Protein AF-A0AAN5C4T2-F1 (afdb_monomer_lite)

Secondary structure (DSSP, 8-state):
-------------BTTEEEEEGGGGTT-SEEEE--TT-EEEE-----SSEEEE-TT--EEEEHHHHHTPPTT--EEEPP-SSPEEEEE-SSSS---EEEEEETT-TTTTSPP----

pLDDT: mean 85.18, std 14.62, range [45.16, 98.25]

Structure (mmCIF, N/CA/C/O backbone):
data_AF-A0AAN5C4T2-F1
#
_entry.id   AF-A0AAN5C4T2-F1
#
loop_
_atom_site.group_PDB
_atom_site.id
_atom_site.type_symbol
_atom_site.label_atom_id
_atom_site.label_alt_id
_atom_site.label_comp_id
_atom_site.label_asym_id
_atom_site.label_entity_id
_atom_site.label_seq_id
_atom_site.pdbx_PDB_ins_code
_atom_site.Cartn_x
_atom_site.Cartn_y
_atom_site.Cartn_z
_atom_site.occupancy
_atom_site.B_iso_or_equiv
_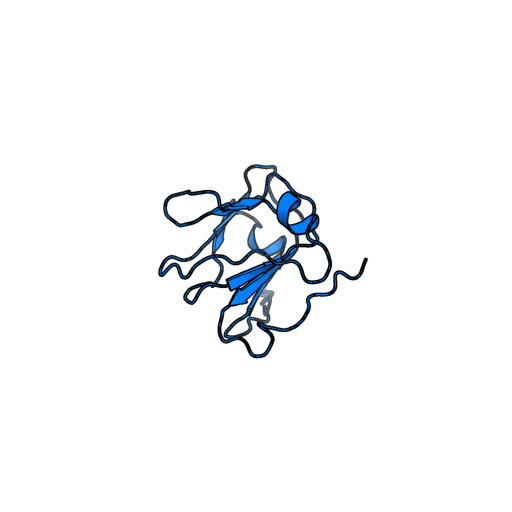atom_site.auth_seq_id
_atom_site.auth_comp_id
_atom_site.auth_asym_id
_atom_site.auth_atom_id
_atom_site.pdbx_PDB_model_num
ATOM 1 N N . ILE A 1 1 ? -1.454 -32.141 30.902 1.00 45.16 1 ILE A N 1
ATOM 2 C CA . ILE A 1 1 ? -0.613 -31.721 29.756 1.00 45.16 1 ILE A CA 1
ATOM 3 C C . ILE A 1 1 ? -1.540 -30.972 28.811 1.00 45.16 1 ILE A C 1
ATOM 5 O O . ILE A 1 1 ? -2.407 -31.603 28.222 1.00 45.16 1 ILE A O 1
ATOM 9 N N . ALA A 1 2 ? -1.478 -29.640 28.801 1.00 46.28 2 ALA A N 1
ATOM 10 C CA . ALA A 1 2 ? -2.323 -28.816 27.939 1.00 46.28 2 ALA A CA 1
ATOM 11 C C . ALA A 1 2 ? -1.666 -28.724 26.556 1.00 46.28 2 ALA A C 1
ATOM 13 O O . ALA A 1 2 ? -0.525 -28.281 26.441 1.00 46.28 2 ALA A O 1
ATOM 14 N N . LEU A 1 3 ? -2.368 -29.214 25.536 1.00 54.31 3 LEU A N 1
ATOM 15 C CA . LEU A 1 3 ? -1.935 -29.203 24.145 1.00 54.31 3 LEU A CA 1
ATOM 16 C C . LEU A 1 3 ? -2.191 -27.795 23.579 1.00 54.31 3 LEU A C 1
ATOM 18 O O . LEU A 1 3 ? -3.329 -27.446 23.277 1.00 54.31 3 LEU A O 1
ATOM 22 N N . PHE A 1 4 ? -1.151 -26.965 23.490 1.00 47.19 4 PHE A N 1
ATOM 23 C CA . PHE A 1 4 ? -1.217 -25.685 22.781 1.00 47.19 4 PHE A CA 1
ATOM 24 C C . PHE A 1 4 ? -1.197 -25.961 21.272 1.00 47.19 4 PHE A C 1
ATOM 26 O O . PHE A 1 4 ? -0.146 -26.232 20.696 1.00 47.19 4 PHE A O 1
ATOM 33 N N . CYS A 1 5 ? -2.366 -25.920 20.631 1.00 50.09 5 CYS A N 1
ATOM 34 C CA . CYS A 1 5 ? -2.460 -25.850 19.175 1.00 50.09 5 CYS A CA 1
ATOM 35 C C . CYS A 1 5 ? -1.998 -24.458 18.729 1.00 50.09 5 CYS A C 1
ATOM 37 O O . CYS A 1 5 ? -2.755 -23.493 18.803 1.00 50.09 5 CYS A O 1
ATOM 39 N N . LEU A 1 6 ? -0.746 -24.352 18.286 1.00 51.66 6 LEU A N 1
ATOM 40 C CA . LEU A 1 6 ? -0.268 -23.191 17.544 1.00 51.66 6 LEU A CA 1
ATOM 41 C C . LEU A 1 6 ? -0.920 -23.231 16.160 1.00 51.66 6 LEU A C 1
ATOM 43 O O . LEU A 1 6 ? -0.574 -24.071 15.329 1.00 51.66 6 LEU A O 1
ATOM 47 N N . ILE A 1 7 ? -1.893 -22.353 15.931 1.00 50.31 7 ILE A N 1
ATOM 48 C CA . ILE A 1 7 ? -2.410 -22.091 14.590 1.00 50.31 7 ILE A CA 1
ATOM 49 C C . ILE A 1 7 ? -1.301 -21.328 13.863 1.00 50.31 7 ILE A C 1
ATOM 51 O O . ILE A 1 7 ? -1.124 -20.131 14.060 1.00 50.31 7 ILE A O 1
ATOM 55 N N . VAL A 1 8 ? -0.483 -22.047 13.095 1.00 50.34 8 VAL A N 1
ATOM 56 C CA . VAL A 1 8 ? 0.487 -21.430 12.190 1.00 50.34 8 VAL A CA 1
ATOM 57 C C . VAL A 1 8 ? -0.297 -20.981 10.963 1.00 50.34 8 VAL A C 1
ATOM 59 O O . VAL A 1 8 ? -0.567 -21.775 10.063 1.00 50.34 8 VAL A O 1
ATOM 62 N N . GLU A 1 9 ? -0.714 -19.718 10.951 1.00 52.41 9 GLU A N 1
ATOM 63 C CA . GLU A 1 9 ? -1.229 -19.059 9.753 1.00 52.41 9 GLU A CA 1
ATOM 64 C C . GLU A 1 9 ? -0.080 -18.944 8.745 1.00 52.41 9 GLU A C 1
ATOM 66 O O . GLU A 1 9 ? 0.748 -18.036 8.782 1.00 52.41 9 GLU A O 1
ATOM 71 N N . SER A 1 10 ? 0.030 -19.944 7.872 1.00 52.25 10 SER A N 1
ATOM 72 C CA . SER A 1 10 ? 0.984 -19.937 6.770 1.00 52.25 10 SER A CA 1
ATOM 73 C C . SER A 1 10 ? 0.507 -18.948 5.708 1.00 52.25 10 SER A C 1
ATOM 75 O O . SER A 1 10 ? -0.283 -19.304 4.834 1.00 52.25 10 SER A O 1
ATOM 77 N N . ARG A 1 11 ? 0.995 -17.710 5.773 1.00 57.56 11 ARG A N 1
ATOM 78 C CA . ARG A 1 11 ? 0.804 -16.700 4.725 1.00 57.56 11 ARG A CA 1
ATOM 79 C C . ARG A 1 11 ? 1.606 -17.080 3.482 1.00 57.56 11 ARG A C 1
ATOM 81 O O . ARG A 1 11 ? 2.741 -17.547 3.575 1.00 57.56 11 ARG A O 1
ATOM 88 N N . VAL A 1 12 ? 1.011 -16.896 2.307 1.00 52.75 12 VAL A N 1
ATOM 89 C CA . VAL A 1 12 ? 1.708 -17.076 1.029 1.00 52.75 12 VAL A CA 1
ATOM 90 C C . VAL A 1 12 ? 2.334 -15.740 0.654 1.00 52.75 12 VAL A C 1
ATOM 92 O O . VAL A 1 12 ? 1.652 -14.850 0.157 1.00 52.75 12 VAL A O 1
ATOM 95 N N . THR A 1 13 ? 3.634 -15.599 0.892 1.00 56.03 13 THR A N 1
ATOM 96 C CA . THR A 1 13 ? 4.398 -14.429 0.447 1.00 56.03 13 THR A CA 1
ATOM 97 C C . THR A 1 13 ? 5.070 -14.747 -0.883 1.00 56.03 13 THR A C 1
ATOM 99 O O . THR A 1 13 ? 5.784 -15.746 -1.004 1.00 56.03 13 THR A O 1
ATOM 102 N N . PHE A 1 14 ? 4.867 -13.904 -1.895 1.00 66.62 14 PHE A N 1
ATOM 103 C CA . PHE A 1 14 ? 5.602 -14.005 -3.153 1.00 66.62 14 PHE A CA 1
ATOM 104 C C . PHE A 1 14 ? 6.850 -13.127 -3.066 1.00 66.62 14 PHE A C 1
ATOM 106 O O . PHE A 1 14 ? 6.828 -12.048 -2.485 1.00 66.62 14 PHE A O 1
ATOM 113 N N . THR A 1 15 ? 7.956 -13.558 -3.672 1.00 73.44 15 THR A N 1
ATOM 114 C CA . THR A 1 15 ? 9.252 -12.862 -3.551 1.00 73.44 15 THR A CA 1
ATOM 115 C C . THR A 1 15 ? 9.206 -11.388 -3.974 1.00 73.44 15 THR A C 1
ATOM 117 O O . THR A 1 15 ? 10.000 -10.587 -3.492 1.00 73.44 15 THR A O 1
ATOM 120 N N . THR A 1 16 ? 8.282 -11.033 -4.869 1.00 82.06 16 THR A N 1
ATOM 121 C CA . THR A 1 16 ? 8.146 -9.697 -5.470 1.00 82.06 16 THR A CA 1
ATOM 122 C C . THR A 1 16 ? 6.710 -9.168 -5.407 1.00 82.06 16 THR A C 1
ATOM 124 O O . THR A 1 16 ? 6.345 -8.255 -6.149 1.00 82.06 16 THR A O 1
ATOM 127 N N . SER A 1 17 ? 5.830 -9.792 -4.622 1.00 83.88 17 SER A N 1
ATOM 128 C CA . SER A 1 17 ? 4.439 -9.351 -4.487 1.00 83.88 17 SER A CA 1
ATOM 129 C C . SER A 1 17 ? 3.891 -9.716 -3.120 1.00 83.88 17 SER A C 1
ATOM 131 O O . SER A 1 17 ? 4.181 -10.786 -2.588 1.00 83.88 17 SER A O 1
ATOM 133 N N . GLU A 1 18 ? 3.064 -8.842 -2.577 1.00 87.94 18 GLU A N 1
ATOM 134 C CA . GLU A 1 18 ? 2.526 -8.983 -1.236 1.00 87.94 18 GLU A CA 1
ATOM 135 C C . GLU A 1 18 ? 1.031 -8.690 -1.240 1.00 87.94 18 GLU A C 1
ATOM 137 O O . GLU A 1 18 ? 0.553 -7.818 -1.975 1.00 87.94 18 GLU A O 1
ATOM 142 N N . VAL A 1 19 ? 0.300 -9.467 -0.445 1.00 91.50 19 VAL A N 1
ATOM 143 C CA . VAL A 1 19 ? -1.121 -9.269 -0.184 1.00 91.50 19 VAL A CA 1
ATOM 144 C C . VAL A 1 19 ? -1.263 -9.086 1.313 1.00 91.50 19 VAL A C 1
ATOM 146 O O . VAL A 1 19 ? -0.819 -9.949 2.066 1.00 91.50 19 VAL A O 1
ATOM 149 N N . LEU A 1 20 ? -1.852 -7.964 1.711 1.00 93.06 20 LEU A N 1
ATOM 150 C CA . LEU A 1 20 ? -2.165 -7.659 3.099 1.00 93.06 20 LEU A CA 1
ATOM 151 C C . LEU A 1 20 ? -3.678 -7.593 3.282 1.00 93.06 20 LEU A C 1
ATOM 153 O O . LEU A 1 20 ? -4.392 -7.110 2.396 1.00 93.06 20 LEU A O 1
ATOM 157 N N . ASP A 1 21 ? -4.150 -8.047 4.431 1.00 93.56 21 ASP A N 1
ATOM 158 C CA . ASP A 1 21 ? -5.562 -8.079 4.794 1.00 93.56 21 ASP A CA 1
ATOM 159 C C . ASP A 1 21 ? -5.792 -7.703 6.266 1.00 93.56 21 ASP A C 1
ATOM 161 O O . ASP A 1 21 ? -4.887 -7.251 6.973 1.00 93.56 21 ASP A O 1
ATOM 165 N N . ASP A 1 22 ? -7.030 -7.850 6.737 1.00 90.81 22 ASP A N 1
ATOM 166 C CA . ASP A 1 22 ? -7.446 -7.499 8.096 1.00 90.81 22 ASP A CA 1
ATOM 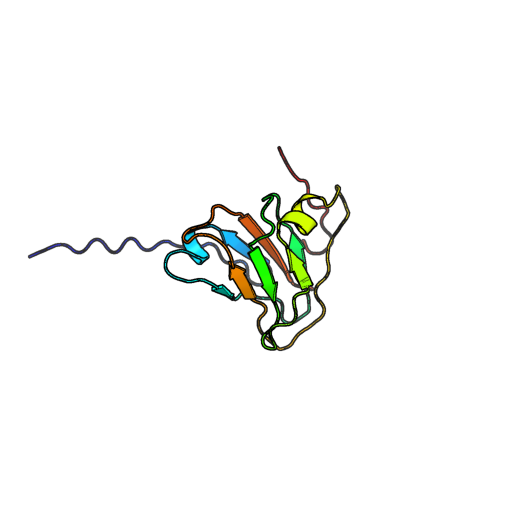167 C C . ASP A 1 22 ? -6.586 -8.140 9.191 1.00 90.81 22 ASP A C 1
ATOM 169 O O . ASP A 1 22 ? -6.375 -7.536 10.248 1.00 90.81 22 ASP A O 1
ATOM 173 N N . VAL A 1 23 ? -6.021 -9.319 8.931 1.00 90.12 23 VAL A N 1
ATOM 174 C CA . VAL A 1 23 ? -5.165 -10.017 9.888 1.00 90.12 23 VAL A CA 1
ATOM 175 C C . VAL A 1 23 ? -3.843 -9.269 10.086 1.00 90.12 23 VAL A C 1
ATOM 177 O O . VAL A 1 23 ? -3.299 -9.289 11.189 1.00 90.12 23 VAL A O 1
ATOM 180 N N . ASP A 1 24 ? -3.333 -8.562 9.071 1.00 90.75 24 ASP A N 1
ATOM 181 C CA . ASP A 1 24 ? -2.090 -7.776 9.177 1.00 90.75 24 ASP A CA 1
ATOM 182 C C . ASP A 1 24 ? -2.210 -6.548 10.079 1.00 90.75 24 ASP A C 1
ATOM 184 O O . ASP A 1 24 ? -1.210 -6.077 10.617 1.00 90.75 24 ASP A O 1
ATOM 188 N N . LEU A 1 25 ? -3.424 -6.028 10.262 1.00 92.19 25 LEU A N 1
ATOM 189 C CA . LEU A 1 25 ? -3.699 -4.910 11.168 1.00 92.19 25 LEU A CA 1
ATOM 190 C C . LEU A 1 25 ? -4.376 -5.359 12.466 1.00 92.19 25 LEU A C 1
ATOM 192 O O . LEU A 1 25 ? -4.837 -4.537 13.262 1.00 92.19 25 LEU A O 1
ATOM 196 N N . LYS A 1 26 ? -4.428 -6.665 12.733 1.00 88.75 26 LYS A N 1
ATOM 197 C CA . LYS A 1 26 ? -5.021 -7.175 13.964 1.00 88.75 26 LYS A CA 1
ATOM 198 C C . LYS A 1 26 ? -4.109 -6.893 15.157 1.00 88.75 26 LYS A C 1
ATOM 200 O O . LYS A 1 26 ? -2.992 -7.392 15.244 1.00 88.75 26 LYS A O 1
ATOM 205 N N . GLY A 1 27 ? -4.600 -6.097 16.106 1.00 87.00 27 GLY A N 1
ATOM 206 C CA . GLY A 1 27 ? -3.843 -5.722 17.306 1.00 87.00 27 GLY A CA 1
ATOM 207 C C . GLY A 1 27 ? -2.720 -4.700 17.073 1.00 87.00 27 GLY A C 1
ATOM 208 O O . GLY A 1 27 ? -1.941 -4.445 17.990 1.00 87.00 27 GLY A O 1
ATOM 209 N N . THR A 1 28 ? -2.646 -4.091 15.887 1.00 92.06 28 THR A N 1
ATOM 210 C CA . THR A 1 28 ? -1.712 -3.008 15.538 1.00 92.06 28 THR A CA 1
ATOM 211 C C . THR A 1 28 ? -2.434 -1.933 14.717 1.00 92.06 28 THR A C 1
ATOM 213 O O . THR A 1 28 ? -3.502 -2.173 14.164 1.00 92.06 28 THR A O 1
ATOM 216 N N . THR A 1 29 ? -1.883 -0.722 14.645 1.00 94.50 29 THR A N 1
ATOM 217 C CA . THR A 1 29 ? -2.406 0.354 13.780 1.00 94.50 29 THR A CA 1
ATOM 218 C C . THR A 1 29 ? -1.656 0.463 12.462 1.00 94.50 29 THR A C 1
ATOM 220 O O . THR A 1 29 ? -2.045 1.249 11.604 1.00 94.50 29 THR A O 1
ATOM 223 N N . TRP A 1 30 ? -0.584 -0.303 12.280 1.00 95.75 30 TRP A N 1
ATOM 224 C CA . TRP A 1 30 ? 0.196 -0.283 11.053 1.00 95.75 30 TRP A CA 1
ATOM 225 C C . TRP A 1 30 ? 0.860 -1.630 10.782 1.00 95.75 30 TRP A C 1
ATOM 227 O O . TRP A 1 30 ? 1.113 -2.412 11.701 1.00 95.75 30 TRP A O 1
ATOM 237 N N . THR A 1 31 ? 1.177 -1.856 9.514 1.00 94.44 31 THR A N 1
ATOM 238 C CA . THR A 1 31 ? 1.982 -2.981 9.031 1.00 94.44 31 THR A CA 1
ATOM 239 C C . THR A 1 31 ? 2.868 -2.504 7.881 1.00 94.44 31 THR A C 1
ATOM 241 O O . THR A 1 31 ? 2.491 -1.572 7.163 1.00 94.44 31 THR A O 1
ATOM 244 N N . SER A 1 32 ? 4.059 -3.079 7.725 1.00 93.06 32 SER A N 1
ATOM 245 C CA . SER A 1 32 ? 4.939 -2.770 6.595 1.00 93.06 32 SER A CA 1
ATOM 246 C C . SER A 1 32 ? 4.642 -3.668 5.398 1.00 93.06 32 SER A C 1
ATOM 248 O O . SER A 1 32 ? 4.081 -4.751 5.537 1.00 93.06 32 SER A O 1
ATOM 250 N N . PHE A 1 33 ? 5.017 -3.203 4.208 1.00 91.44 33 PHE A N 1
ATOM 251 C CA . PHE A 1 33 ? 5.014 -4.020 3.000 1.00 91.44 33 PHE A CA 1
ATOM 252 C C . PHE A 1 33 ? 6.229 -3.726 2.127 1.00 91.44 33 PHE A C 1
ATOM 254 O O . PHE A 1 33 ? 6.847 -2.655 2.179 1.00 91.44 33 PHE A O 1
ATOM 261 N N . ARG A 1 34 ? 6.569 -4.694 1.286 1.00 86.94 34 ARG A N 1
ATOM 262 C CA . ARG A 1 34 ? 7.744 -4.659 0.427 1.00 86.94 34 ARG A CA 1
ATOM 263 C C . ARG A 1 34 ? 7.514 -3.820 -0.831 1.00 86.94 34 ARG A C 1
ATOM 265 O O . ARG A 1 34 ? 6.590 -4.062 -1.605 1.00 86.94 34 ARG A O 1
ATOM 272 N N . CYS A 1 35 ? 8.412 -2.865 -1.072 1.00 89.88 35 CYS A N 1
ATOM 273 C CA . CYS A 1 35 ? 8.385 -1.986 -2.245 1.00 89.88 35 CYS A CA 1
ATOM 274 C C . CYS A 1 35 ? 9.765 -1.333 -2.495 1.00 89.88 35 CYS A C 1
ATOM 276 O O . CYS A 1 35 ? 9.861 -0.147 -2.805 1.00 89.88 35 CYS A O 1
ATOM 278 N N . PHE A 1 36 ? 10.856 -2.092 -2.339 1.00 88.81 36 PHE A N 1
ATOM 279 C CA . PHE A 1 36 ? 12.219 -1.555 -2.402 1.00 88.81 36 PHE A CA 1
ATOM 280 C C . PHE A 1 36 ? 12.549 -0.999 -3.787 1.00 88.81 36 PHE A C 1
ATOM 282 O O . PHE A 1 36 ? 13.043 0.112 -3.889 1.00 88.81 36 PHE A O 1
ATOM 289 N N . ALA A 1 37 ? 12.222 -1.724 -4.859 1.00 90.69 37 ALA A N 1
ATOM 290 C CA . ALA A 1 37 ? 12.477 -1.281 -6.239 1.00 90.69 37 ALA A CA 1
ATOM 291 C C . ALA A 1 37 ? 11.381 -0.351 -6.809 1.00 90.69 37 ALA A C 1
ATOM 293 O O . ALA A 1 37 ? 11.327 -0.100 -8.020 1.00 90.69 37 ALA A O 1
ATOM 294 N N . GLY A 1 38 ? 10.473 0.119 -5.951 1.00 91.88 38 GLY A N 1
ATOM 295 C CA . GLY A 1 38 ? 9.199 0.708 -6.342 1.00 91.88 38 GLY A CA 1
ATOM 296 C C . GLY A 1 38 ? 8.172 -0.372 -6.668 1.00 91.88 38 GLY A C 1
ATOM 297 O 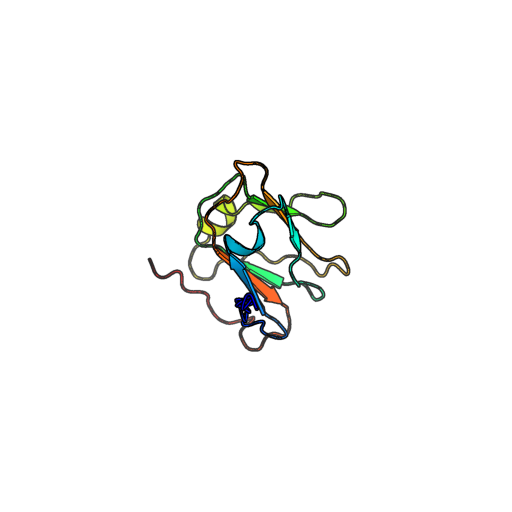O . GLY A 1 38 ? 8.505 -1.518 -6.986 1.00 91.88 38 GLY A O 1
ATOM 298 N N . CYS A 1 39 ? 6.896 -0.035 -6.559 1.00 93.00 39 CYS A N 1
ATOM 299 C CA . CYS A 1 39 ? 5.825 -1.012 -6.695 1.00 93.00 39 CYS A CA 1
ATOM 300 C C . CYS A 1 39 ? 4.552 -0.379 -7.234 1.00 93.00 39 CYS A C 1
ATOM 302 O O . CYS A 1 39 ? 4.284 0.807 -7.044 1.00 93.00 39 CYS A O 1
ATOM 304 N N . ARG A 1 40 ? 3.730 -1.205 -7.876 1.00 94.31 40 ARG A N 1
ATOM 305 C CA . ARG A 1 40 ? 2.343 -0.860 -8.168 1.00 94.31 40 ARG A CA 1
ATOM 306 C C . ARG A 1 40 ? 1.456 -1.356 -7.048 1.00 94.31 40 ARG A C 1
ATOM 308 O O . ARG A 1 40 ? 1.587 -2.506 -6.628 1.00 94.31 40 ARG A O 1
ATOM 315 N N . VAL A 1 41 ? 0.555 -0.496 -6.601 1.00 94.19 41 VAL A N 1
ATOM 316 C CA . VAL A 1 41 ? -0.338 -0.785 -5.483 1.00 94.19 41 VAL A CA 1
ATOM 317 C C . VAL A 1 41 ? -1.795 -0.745 -5.905 1.00 94.19 41 VAL A C 1
ATOM 319 O O . VAL A 1 41 ? -2.201 0.077 -6.730 1.00 94.19 41 VAL A O 1
ATOM 322 N N . TYR A 1 42 ? -2.583 -1.642 -5.322 1.00 93.56 42 TYR A N 1
ATOM 323 C CA . TYR A 1 42 ? -3.988 -1.826 -5.655 1.00 93.56 42 TYR A CA 1
ATOM 324 C C . TYR A 1 42 ? -4.783 -2.184 -4.405 1.00 93.56 42 TYR A C 1
ATOM 326 O O . TYR A 1 42 ? -4.299 -2.873 -3.510 1.00 93.56 42 TYR A O 1
ATOM 334 N N . SER A 1 43 ? -6.042 -1.767 -4.363 1.00 93.88 43 SER A N 1
ATOM 335 C CA . SER A 1 43 ? -6.995 -2.253 -3.373 1.00 93.88 43 SER A CA 1
ATOM 336 C C . SER A 1 43 ? -8.413 -2.114 -3.917 1.00 93.88 43 SER A C 1
ATOM 338 O O . SER A 1 43 ? -8.738 -1.055 -4.448 1.00 93.88 43 SER A O 1
ATOM 340 N N . PRO A 1 44 ? -9.269 -3.143 -3.796 1.00 92.19 44 PRO A N 1
ATOM 341 C CA . PRO A 1 44 ? -10.702 -3.003 -4.044 1.00 92.19 44 PRO A CA 1
ATOM 342 C C . PRO A 1 44 ? -11.447 -2.382 -2.848 1.00 92.19 44 PRO A C 1
ATOM 344 O O . PRO A 1 44 ? -12.627 -2.054 -2.955 1.00 92.19 44 PRO A O 1
ATOM 347 N N . THR A 1 45 ? -10.793 -2.246 -1.690 1.00 94.38 45 THR A N 1
ATOM 348 C CA . THR A 1 45 ? -11.454 -1.857 -0.441 1.00 94.38 45 THR A CA 1
ATOM 349 C C . THR A 1 45 ? -11.652 -0.350 -0.389 1.00 94.38 45 THR A C 1
ATOM 351 O O . THR A 1 45 ? -10.695 0.417 -0.433 1.00 94.38 45 THR A O 1
ATOM 354 N N . ARG A 1 46 ? -12.900 0.095 -0.222 1.00 95.75 46 ARG A N 1
ATOM 355 C CA . ARG A 1 46 ? -13.221 1.514 -0.021 1.00 95.75 46 ARG A CA 1
ATOM 356 C C . ARG A 1 46 ? -12.993 1.895 1.442 1.00 95.75 46 ARG A C 1
ATOM 358 O O . ARG A 1 46 ? -13.888 1.715 2.262 1.00 95.75 46 ARG A O 1
ATOM 365 N N . ASN A 1 47 ? -11.813 2.418 1.768 1.00 96.25 47 ASN A N 1
ATOM 366 C CA . ASN A 1 47 ? -11.497 2.884 3.120 1.00 96.25 47 ASN A CA 1
ATOM 367 C C . ASN A 1 47 ? -10.571 4.112 3.081 1.00 96.25 47 ASN A C 1
ATOM 369 O O . ASN A 1 47 ? -9.438 4.031 2.616 1.00 96.25 47 ASN A O 1
ATOM 373 N N . GLU A 1 48 ? -11.059 5.263 3.542 1.00 97.62 48 GLU A N 1
ATOM 374 C CA . GLU A 1 48 ? -10.280 6.513 3.594 1.00 97.62 48 GLU A CA 1
ATOM 375 C C . GLU A 1 48 ? -9.335 6.593 4.803 1.00 97.62 48 GLU A C 1
ATOM 377 O O . GLU A 1 48 ? -8.396 7.381 4.791 1.00 97.62 48 GLU A O 1
ATOM 382 N N . GLN A 1 49 ? -9.574 5.772 5.830 1.00 97.75 49 GLN A N 1
ATOM 383 C CA . GLN A 1 49 ? -8.829 5.775 7.090 1.00 97.75 49 GLN A CA 1
ATOM 384 C C . GLN A 1 49 ? -7.586 4.883 7.040 1.00 97.75 49 GLN A C 1
ATOM 386 O O . GLN A 1 49 ? -6.777 4.928 7.961 1.00 97.75 49 GLN A O 1
ATOM 391 N N . ILE A 1 50 ? -7.428 4.075 5.985 1.00 97.88 50 ILE A N 1
ATOM 392 C CA . ILE A 1 50 ? -6.206 3.307 5.743 1.00 97.88 50 ILE A CA 1
ATOM 393 C C . ILE A 1 50 ? -5.401 3.988 4.640 1.00 97.88 50 ILE A C 1
ATOM 395 O O . ILE A 1 50 ? -5.858 4.087 3.495 1.00 97.88 50 ILE A O 1
ATOM 399 N N . THR A 1 51 ? -4.198 4.432 4.986 1.00 98.25 51 THR A N 1
ATOM 400 C CA . THR A 1 51 ? -3.279 5.177 4.123 1.00 98.25 51 THR A CA 1
ATOM 401 C C . THR A 1 51 ? -1.975 4.426 3.905 1.00 98.25 51 THR A C 1
ATOM 403 O O . THR A 1 51 ? -1.528 3.645 4.739 1.00 98.25 51 THR A O 1
ATOM 406 N N . ILE A 1 52 ? -1.356 4.678 2.755 1.00 97.56 52 ILE A N 1
ATOM 407 C CA . ILE A 1 52 ? 0.021 4.299 2.462 1.00 97.56 52 ILE A CA 1
ATOM 408 C C . ILE A 1 52 ? 0.928 5.450 2.869 1.00 97.56 52 ILE A C 1
ATOM 410 O O . ILE A 1 52 ? 0.791 6.562 2.345 1.00 97.56 52 ILE A O 1
ATOM 414 N N . GLU A 1 53 ? 1.883 5.157 3.738 1.00 96.19 53 GLU A N 1
ATOM 415 C CA . GLU A 1 53 ? 2.843 6.119 4.267 1.00 96.19 53 GLU A CA 1
ATOM 416 C C . GLU A 1 53 ? 4.272 5.600 4.106 1.00 96.19 53 GLU A C 1
ATOM 418 O O . GLU A 1 53 ? 4.513 4.390 4.124 1.00 96.19 53 GLU A O 1
ATOM 423 N N . ASP A 1 54 ? 5.229 6.509 3.918 1.00 92.88 54 ASP A N 1
ATOM 424 C CA . ASP A 1 54 ? 6.644 6.170 4.082 1.00 92.88 54 ASP A CA 1
ATOM 425 C C . ASP A 1 54 ? 7.088 6.311 5.547 1.00 92.88 54 ASP A C 1
ATOM 427 O O . ASP A 1 54 ? 6.322 6.697 6.432 1.00 92.88 54 ASP A O 1
ATOM 431 N N . ASN A 1 55 ? 8.346 5.968 5.823 1.00 88.25 55 ASN A N 1
ATOM 432 C CA . ASN A 1 55 ? 8.904 6.034 7.173 1.00 88.25 55 ASN A CA 1
ATOM 433 C C . ASN A 1 55 ? 8.962 7.453 7.764 1.00 88.25 55 ASN A C 1
ATOM 435 O O . ASN A 1 55 ? 9.035 7.570 8.987 1.00 88.25 55 ASN A O 1
ATOM 439 N N . ASP A 1 56 ? 8.887 8.495 6.932 1.00 90.19 56 ASP A N 1
ATOM 440 C CA . ASP A 1 56 ? 8.850 9.895 7.364 1.00 90.19 56 ASP A CA 1
ATOM 441 C C . ASP A 1 56 ? 7.411 10.383 7.631 1.00 90.19 56 ASP A C 1
ATOM 443 O O . ASP A 1 56 ? 7.196 11.544 7.984 1.00 90.19 56 ASP A O 1
ATOM 447 N N . GLY A 1 57 ? 6.411 9.505 7.472 1.00 90.88 57 GLY A N 1
ATOM 448 C CA . GLY A 1 57 ? 4.993 9.814 7.662 1.00 90.88 57 GLY A CA 1
ATOM 449 C C . GLY A 1 57 ? 4.369 10.566 6.487 1.00 90.88 57 GLY A C 1
ATOM 450 O O . GLY A 1 57 ? 3.283 11.137 6.615 1.00 90.88 57 GLY A O 1
ATOM 451 N N . LYS A 1 58 ? 5.028 10.611 5.323 1.00 93.44 58 LYS A N 1
ATOM 452 C CA . LYS A 1 58 ? 4.428 11.206 4.129 1.00 93.44 58 LYS A CA 1
ATOM 453 C C . LYS A 1 58 ? 3.351 10.272 3.592 1.00 93.44 58 LYS A C 1
ATOM 455 O O . LYS A 1 58 ? 3.631 9.147 3.181 1.00 93.44 58 LYS A O 1
ATOM 460 N N . VAL A 1 59 ? 2.132 10.791 3.505 1.00 95.56 59 VAL A N 1
ATOM 461 C CA . VAL A 1 59 ? 0.978 10.086 2.939 1.00 95.56 59 VAL A CA 1
ATOM 462 C C . VAL A 1 59 ? 1.027 10.113 1.410 1.00 95.56 59 VAL A C 1
ATOM 464 O O . VAL A 1 59 ? 1.132 11.179 0.799 1.00 95.56 59 VAL A O 1
ATOM 467 N N . TYR A 1 60 ? 0.916 8.943 0.779 1.00 95.62 60 TYR A N 1
ATOM 468 C CA . TYR A 1 60 ? 0.857 8.800 -0.680 1.00 95.62 60 TYR A CA 1
ATOM 469 C C . TYR A 1 60 ? -0.584 8.700 -1.176 1.00 95.62 60 TYR A C 1
ATOM 471 O O . TYR A 1 60 ? -0.995 9.496 -2.024 1.00 95.62 60 TYR A O 1
ATOM 479 N N . LYS A 1 61 ? -1.330 7.708 -0.673 1.00 96.81 61 LYS A N 1
ATOM 480 C CA . LYS A 1 61 ? -2.713 7.400 -1.068 1.00 96.81 61 LYS A CA 1
ATOM 481 C C . LYS A 1 61 ? -3.478 6.684 0.035 1.00 96.81 61 LYS A C 1
ATOM 483 O O . LYS A 1 61 ? -2.878 5.971 0.829 1.00 96.81 61 LYS A O 1
ATOM 488 N N . SER A 1 62 ? -4.797 6.825 0.029 1.00 97.75 62 SER A N 1
ATOM 489 C CA . SER A 1 62 ? -5.729 6.000 0.810 1.00 97.75 62 SER A CA 1
ATOM 490 C C . SER A 1 62 ? -6.234 4.788 0.020 1.00 97.75 62 SER A C 1
ATOM 492 O O . SER A 1 62 ? -6.213 4.790 -1.216 1.00 97.75 62 SER A O 1
ATOM 494 N N . LEU A 1 63 ? -6.767 3.768 0.704 1.00 96.88 63 LEU A N 1
ATOM 495 C CA . LEU A 1 63 ? -7.430 2.652 0.014 1.00 96.88 63 LEU A CA 1
ATOM 496 C C . LEU A 1 63 ? -8.678 3.115 -0.754 1.00 96.88 63 LEU A C 1
ATOM 498 O O . LEU A 1 63 ? -8.959 2.590 -1.828 1.00 96.88 63 LEU A O 1
ATOM 502 N N . LEU A 1 64 ? -9.381 4.151 -0.278 1.00 97.06 64 LEU A N 1
ATOM 503 C CA . LEU A 1 64 ? -10.472 4.779 -1.028 1.00 97.06 64 LEU A CA 1
ATOM 504 C C . LEU A 1 64 ? -9.999 5.280 -2.400 1.00 97.06 64 LEU A C 1
ATOM 506 O O . LEU A 1 64 ? -10.666 5.021 -3.401 1.00 97.06 64 LEU A O 1
ATOM 510 N N . GLU A 1 65 ? -8.852 5.954 -2.479 1.00 96.69 65 GLU A N 1
ATOM 511 C CA . GLU A 1 65 ? -8.294 6.391 -3.763 1.00 96.69 65 GLU A CA 1
ATOM 512 C C . GLU A 1 65 ? -7.935 5.204 -4.663 1.00 96.69 65 GLU A C 1
ATOM 514 O O . GLU A 1 65 ? -8.271 5.227 -5.847 1.00 96.69 65 GLU A O 1
ATOM 519 N N . LEU A 1 66 ? -7.328 4.147 -4.110 1.00 95.19 66 LEU A N 1
ATOM 520 C CA . LEU A 1 66 ? -6.998 2.936 -4.874 1.00 95.19 66 LEU A CA 1
ATOM 521 C C . LEU A 1 66 ? -8.243 2.208 -5.396 1.00 95.19 66 LEU A C 1
ATOM 523 O O . LEU A 1 66 ? -8.229 1.692 -6.511 1.00 95.19 66 LEU A O 1
ATOM 527 N N . SER A 1 67 ? -9.330 2.202 -4.624 1.00 93.62 67 SER A N 1
ATOM 528 C CA . SER A 1 67 ? -10.592 1.551 -4.996 1.00 93.62 67 SER A CA 1
ATOM 529 C C . SER A 1 67 ? -11.326 2.236 -6.150 1.00 93.62 67 SER A C 1
ATOM 531 O O . SER A 1 67 ? -12.217 1.644 -6.755 1.00 93.62 67 SER A O 1
ATOM 533 N N . ASN A 1 68 ? -10.972 3.488 -6.453 1.00 94.38 68 ASN A N 1
ATOM 534 C CA . ASN A 1 68 ? -11.558 4.245 -7.555 1.00 94.38 68 ASN A CA 1
ATOM 535 C C . ASN A 1 68 ? -10.764 4.097 -8.866 1.00 94.38 68 ASN A C 1
ATOM 537 O O . ASN A 1 68 ? -11.192 4.646 -9.884 1.00 94.38 68 ASN A O 1
ATOM 541 N N . LEU A 1 69 ? -9.633 3.379 -8.854 1.00 90.94 69 LEU A N 1
ATOM 542 C CA . LEU A 1 69 ? -8.858 3.086 -10.058 1.00 90.94 69 LEU A CA 1
ATOM 543 C C . LEU A 1 69 ? -9.670 2.209 -11.014 1.00 90.94 69 LEU A C 1
ATOM 545 O O . LEU A 1 69 ? -10.289 1.217 -10.625 1.00 90.94 69 LEU A O 1
ATOM 549 N N . LYS A 1 70 ? -9.648 2.562 -12.296 1.00 88.44 70 LYS A N 1
ATOM 550 C CA . LYS A 1 70 ? -10.264 1.775 -13.367 1.00 88.44 70 LYS A CA 1
ATOM 551 C C . LYS A 1 70 ? -9.307 0.697 -13.864 1.00 88.44 70 LYS A C 1
ATOM 553 O O . LYS A 1 70 ? -8.100 0.746 -13.647 1.00 88.44 70 LYS A O 1
ATOM 558 N N . THR A 1 71 ? -9.837 -0.279 -14.600 1.00 84.56 71 THR A N 1
ATOM 559 C CA . THR A 1 71 ? -9.017 -1.316 -15.238 1.00 84.56 71 THR A CA 1
ATOM 560 C C . THR A 1 71 ? -7.894 -0.705 -16.080 1.00 84.56 71 THR A C 1
ATOM 562 O O . THR A 1 71 ? -8.150 0.023 -17.038 1.00 84.56 71 THR A O 1
ATOM 565 N N . GLY A 1 72 ? -6.651 -1.066 -15.757 1.00 81.56 72 GLY A N 1
ATOM 566 C CA . GLY A 1 72 ? -5.451 -0.577 -16.438 1.00 81.56 72 GLY A CA 1
ATOM 567 C C . GLY A 1 72 ? -4.855 0.703 -15.848 1.00 81.56 72 GLY A C 1
ATOM 568 O O . GLY A 1 72 ? -3.738 1.050 -16.223 1.00 81.56 72 GLY A O 1
ATOM 569 N N . GLU A 1 73 ? -5.545 1.368 -14.921 1.00 89.56 73 GLU A N 1
ATOM 570 C CA . GLU A 1 73 ? -4.951 2.408 -14.083 1.00 89.56 73 GLU A CA 1
ATOM 571 C C . GLU A 1 73 ? -4.170 1.766 -12.933 1.00 89.56 73 GLU A C 1
ATOM 573 O O . GLU A 1 73 ? -4.465 0.657 -12.483 1.00 89.56 73 GLU A O 1
ATOM 578 N N . PHE A 1 74 ? -3.139 2.464 -12.474 1.00 89.38 74 PHE A N 1
ATOM 579 C CA . PHE A 1 74 ? -2.298 2.024 -11.373 1.00 89.38 74 PHE A CA 1
ATOM 580 C C . PHE A 1 74 ? -1.728 3.237 -10.648 1.00 89.38 74 PHE A C 1
ATOM 582 O O . PHE A 1 74 ? -1.517 4.296 -11.243 1.00 89.38 74 PHE A O 1
ATOM 589 N N . ILE A 1 75 ? -1.441 3.053 -9.365 1.00 93.38 75 ILE A N 1
ATOM 590 C CA . ILE A 1 75 ? -0.570 3.949 -8.614 1.00 93.38 75 ILE A CA 1
ATOM 591 C C . ILE A 1 75 ? 0.784 3.267 -8.500 1.00 93.38 75 ILE A C 1
ATOM 593 O O . ILE A 1 75 ? 0.868 2.120 -8.066 1.00 93.38 75 ILE A O 1
ATOM 597 N N . GLU A 1 76 ? 1.827 3.980 -8.909 1.00 94.50 76 GLU A N 1
ATOM 598 C CA . GLU A 1 76 ? 3.209 3.547 -8.750 1.00 94.50 76 GLU A CA 1
ATOM 599 C C . GLU A 1 76 ? 3.833 4.321 -7.588 1.00 94.50 76 GLU A C 1
ATOM 601 O O . GLU A 1 76 ? 3.883 5.554 -7.599 1.00 94.50 76 GLU A O 1
ATOM 606 N N . LEU A 1 77 ? 4.267 3.588 -6.568 1.00 94.00 77 LEU A N 1
ATOM 607 C CA . LEU A 1 77 ? 5.109 4.119 -5.511 1.00 94.00 77 LEU A CA 1
ATOM 608 C C . LEU A 1 77 ? 6.560 4.080 -6.002 1.00 94.00 77 LEU A C 1
ATOM 610 O O . LEU A 1 77 ? 6.981 3.058 -6.559 1.00 94.00 77 LEU A O 1
ATOM 614 N N . PRO A 1 78 ? 7.316 5.179 -5.844 1.00 93.06 78 PRO A N 1
ATOM 615 C CA . PRO A 1 78 ? 8.704 5.215 -6.270 1.00 93.06 78 PRO A CA 1
ATOM 616 C C . PRO A 1 78 ? 9.545 4.207 -5.486 1.00 93.06 78 PRO A C 1
ATOM 618 O O . PRO A 1 78 ? 9.165 3.754 -4.409 1.00 93.06 78 PRO A O 1
ATOM 621 N N . GLU A 1 79 ? 10.718 3.892 -6.031 1.00 91.38 79 GLU A N 1
ATOM 622 C CA . GLU A 1 79 ? 11.762 3.226 -5.261 1.00 91.38 79 GLU A CA 1
ATOM 623 C C . GLU A 1 79 ? 12.035 4.033 -3.998 1.00 91.38 79 GLU A C 1
ATOM 625 O O . GLU A 1 79 ? 12.404 5.210 -4.037 1.00 91.38 79 GLU A O 1
ATOM 630 N N . ASN A 1 80 ? 11.806 3.373 -2.875 1.00 79.19 80 ASN A N 1
ATOM 631 C CA . ASN A 1 80 ? 12.107 3.892 -1.572 1.00 79.19 80 ASN A CA 1
ATOM 632 C C . ASN A 1 80 ? 12.862 2.778 -0.867 1.00 79.19 80 ASN A C 1
ATOM 634 O O . ASN A 1 80 ? 12.303 1.726 -0.570 1.00 79.19 80 ASN A O 1
ATOM 638 N N . GLY A 1 81 ? 14.152 3.003 -0.611 1.00 64.12 81 GLY A N 1
ATOM 639 C CA . GLY A 1 81 ? 14.945 2.089 0.213 1.00 64.12 81 GLY A CA 1
ATOM 640 C C . GLY A 1 81 ? 14.358 1.907 1.622 1.00 64.12 81 GLY A C 1
ATOM 641 O O . GLY A 1 81 ? 14.818 1.043 2.363 1.00 64.12 81 GLY A O 1
ATOM 642 N N . ALA A 1 82 ? 13.355 2.715 1.987 1.00 62.75 82 ALA A N 1
ATOM 643 C CA . ALA A 1 82 ? 12.493 2.550 3.142 1.00 62.75 82 ALA A CA 1
ATOM 644 C C . ALA A 1 82 ? 11.299 1.614 2.872 1.00 62.75 82 ALA A C 1
ATOM 646 O O . ALA A 1 82 ? 10.653 1.652 1.828 1.00 62.75 8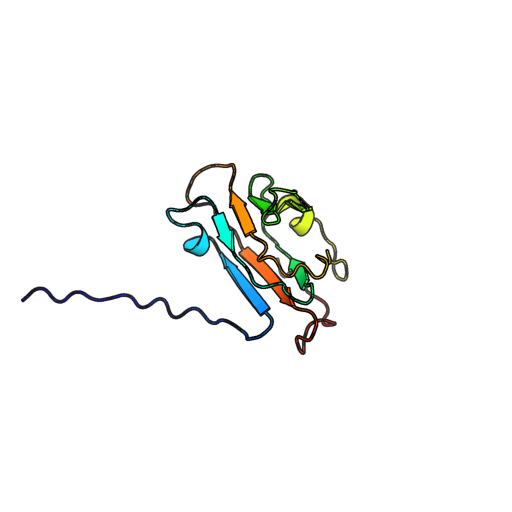2 ALA A O 1
ATOM 647 N N . GLU A 1 83 ? 10.955 0.830 3.889 1.00 77.81 83 GLU A N 1
ATOM 648 C CA . GLU A 1 83 ? 9.736 0.026 3.936 1.00 77.81 83 GLU A CA 1
ATOM 649 C C . GLU A 1 83 ? 8.509 0.943 4.042 1.00 77.81 83 GLU A C 1
ATOM 651 O O . GLU A 1 83 ? 8.360 1.694 5.010 1.00 77.81 83 GLU A O 1
ATOM 656 N N . TYR A 1 84 ? 7.636 0.901 3.036 1.00 93.69 84 TYR A N 1
ATOM 657 C CA . TYR A 1 84 ? 6.331 1.549 3.111 1.00 93.69 84 TYR A CA 1
ATOM 658 C C . TYR A 1 84 ? 5.451 0.851 4.145 1.00 93.69 84 TYR A C 1
ATOM 660 O O . TYR A 1 84 ? 5.641 -0.325 4.467 1.00 93.69 84 TYR A O 1
ATOM 668 N N . LYS A 1 85 ? 4.457 1.580 4.649 1.00 95.44 85 LYS A N 1
ATOM 669 C CA . LYS A 1 85 ? 3.506 1.081 5.637 1.00 95.44 85 LYS A CA 1
ATOM 670 C C . LYS A 1 85 ? 2.081 1.335 5.190 1.00 95.44 85 LYS A C 1
ATOM 672 O O . LYS A 1 85 ? 1.786 2.374 4.603 1.00 95.44 85 LYS A O 1
ATOM 677 N N . LEU A 1 86 ? 1.200 0.396 5.514 1.00 96.56 86 LEU A N 1
ATOM 678 C CA . LEU A 1 86 ? -0.217 0.694 5.660 1.00 96.56 86 LEU A CA 1
ATOM 679 C C . LEU A 1 86 ? -0.460 1.156 7.088 1.00 96.56 86 LEU A C 1
ATOM 681 O O . LEU A 1 86 ? -0.053 0.478 8.031 1.00 96.56 86 LEU A O 1
ATOM 685 N N . VAL A 1 87 ? -1.133 2.288 7.238 1.00 97.62 87 VAL A N 1
ATOM 686 C CA . VAL A 1 87 ? -1.467 2.887 8.529 1.00 97.62 87 VAL A CA 1
ATOM 687 C C . VAL A 1 87 ? -2.977 3.049 8.611 1.00 97.62 87 VAL A C 1
ATOM 689 O O . VAL A 1 87 ? -3.596 3.580 7.696 1.00 97.62 87 VAL A O 1
ATOM 692 N N . ASN A 1 88 ? -3.574 2.565 9.695 1.00 97.75 88 ASN A N 1
ATOM 693 C CA . ASN A 1 88 ? -4.987 2.710 10.002 1.00 97.75 88 ASN A CA 1
ATOM 694 C C . ASN A 1 88 ? -5.191 3.799 11.057 1.00 97.75 88 ASN A C 1
ATOM 696 O O . ASN A 1 88 ? -4.782 3.657 12.210 1.00 97.75 88 ASN A O 1
ATOM 700 N N . HIS A 1 89 ? -5.886 4.853 10.648 1.00 96.81 89 HIS A N 1
ATOM 701 C CA . HIS A 1 89 ? -6.278 5.999 11.472 1.00 96.81 89 HIS A CA 1
ATOM 702 C C . HIS A 1 89 ? -7.694 5.862 12.049 1.00 96.81 89 HIS A C 1
ATOM 704 O O . HIS A 1 89 ? -8.139 6.707 12.825 1.00 96.81 89 HIS A O 1
ATOM 710 N N . GLY A 1 90 ? -8.415 4.809 11.657 1.00 94.81 90 GLY A N 1
ATOM 711 C CA . GLY A 1 90 ? -9.800 4.550 12.028 1.00 94.81 90 GLY A CA 1
ATOM 712 C C . GLY A 1 90 ? -9.956 3.560 13.190 1.00 94.81 90 GLY A C 1
ATOM 713 O O . GLY A 1 90 ? -9.067 3.416 14.031 1.00 94.81 90 GLY A O 1
ATOM 714 N N . PRO A 1 91 ? -11.109 2.866 13.267 1.00 91.56 91 PRO A N 1
ATOM 715 C CA . PRO A 1 91 ? -11.350 1.828 14.266 1.00 91.56 91 PRO A CA 1
ATOM 716 C C . PRO A 1 91 ? -10.334 0.684 14.178 1.00 91.56 91 PRO A C 1
ATOM 718 O O . PRO A 1 91 ? -9.834 0.372 13.098 1.00 91.56 91 PRO A O 1
ATOM 721 N N . ALA A 1 92 ? -10.073 0.027 15.310 1.00 90.69 92 ALA A N 1
ATOM 722 C CA . ALA A 1 92 ? -9.270 -1.193 15.338 1.00 90.69 92 ALA A CA 1
ATOM 723 C C . ALA A 1 92 ? -9.910 -2.305 14.485 1.00 90.69 92 ALA A C 1
ATOM 725 O O . ALA A 1 92 ? -11.131 -2.351 14.349 1.00 90.69 92 ALA A O 1
ATOM 726 N N . GLU A 1 93 ? -9.070 -3.203 13.959 1.00 87.38 93 GLU A N 1
ATOM 727 C CA . GLU A 1 93 ? -9.481 -4.375 13.166 1.00 87.38 93 GLU A CA 1
ATOM 728 C C . GLU A 1 93 ? -10.297 -4.023 11.901 1.00 87.38 93 GLU A C 1
ATOM 730 O O . GLU A 1 93 ? -11.431 -4.482 11.731 1.00 87.38 93 GLU A O 1
ATOM 735 N N . PRO A 1 94 ? -9.762 -3.185 10.992 1.00 92.56 94 PRO A N 1
ATOM 736 C CA . PRO A 1 94 ? -10.476 -2.851 9.771 1.00 92.56 94 PRO A CA 1
ATOM 737 C C . PRO A 1 94 ? -10.500 -4.044 8.807 1.00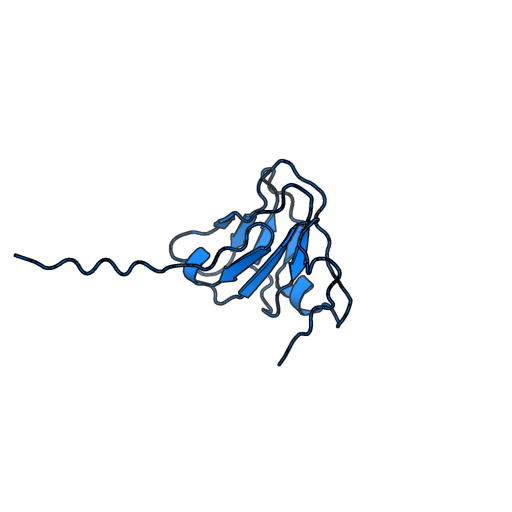 92.56 94 PRO A C 1
ATOM 739 O O . PRO A 1 94 ? -9.499 -4.732 8.636 1.00 92.56 94 PRO A O 1
ATOM 742 N N . SER A 1 95 ? -11.612 -4.233 8.093 1.00 92.62 95 SER A N 1
ATOM 743 C CA . SER A 1 95 ? -11.645 -5.151 6.949 1.00 92.62 95 SER A CA 1
ATOM 744 C C . SER A 1 95 ? -11.053 -4.476 5.714 1.00 92.62 95 SER A C 1
ATOM 746 O O . SER A 1 95 ? -11.521 -3.405 5.309 1.00 92.62 95 SER A O 1
ATOM 748 N N . PHE A 1 96 ? -10.026 -5.083 5.117 1.00 94.62 96 PHE A N 1
ATOM 749 C CA . PHE A 1 96 ? -9.453 -4.625 3.857 1.00 94.62 96 PHE A CA 1
ATOM 750 C C . PHE A 1 96 ? -8.707 -5.735 3.120 1.00 94.62 96 PHE A C 1
ATOM 752 O O . PHE A 1 96 ? -8.398 -6.780 3.677 1.00 94.62 96 PHE A O 1
ATOM 759 N N . VAL A 1 97 ? -8.399 -5.463 1.854 1.00 94.25 97 VAL A N 1
ATOM 760 C CA . VAL A 1 97 ? -7.417 -6.207 1.067 1.00 94.25 97 VAL A CA 1
ATOM 761 C C . VAL A 1 97 ? -6.558 -5.210 0.305 1.00 94.25 97 VAL A C 1
ATOM 763 O O . VAL A 1 97 ? -7.083 -4.300 -0.344 1.00 94.25 97 VAL A O 1
ATOM 766 N N . PHE A 1 98 ? -5.247 -5.378 0.358 1.00 95.00 98 PHE A N 1
ATOM 767 C CA . PHE A 1 98 ? -4.258 -4.542 -0.305 1.00 95.00 98 PHE A CA 1
ATOM 768 C C . PHE A 1 98 ? -3.245 -5.410 -1.046 1.00 95.00 98 PHE A C 1
ATOM 770 O O . PHE A 1 98 ? -2.813 -6.439 -0.539 1.00 95.00 98 PHE A O 1
ATOM 777 N N . TYR A 1 99 ? -2.853 -4.971 -2.237 1.00 93.19 99 TYR A N 1
ATOM 778 C CA . TYR A 1 99 ? -1.886 -5.655 -3.083 1.00 93.19 99 TYR A CA 1
ATOM 779 C C . TYR A 1 99 ? -0.737 -4.708 -3.410 1.00 93.19 99 TYR A C 1
ATOM 781 O O . TYR A 1 99 ? -0.974 -3.612 -3.922 1.00 93.19 99 TYR A O 1
ATOM 789 N N . ALA A 1 100 ? 0.495 -5.163 -3.206 1.00 93.12 100 ALA A N 1
ATOM 790 C CA . ALA A 1 100 ? 1.703 -4.503 -3.685 1.00 93.12 100 ALA A CA 1
ATOM 791 C C . ALA A 1 100 ? 2.462 -5.435 -4.635 1.00 93.12 100 ALA A C 1
ATOM 793 O O . ALA A 1 100 ? 2.719 -6.596 -4.321 1.00 93.12 100 ALA A O 1
ATOM 794 N N . VAL A 1 101 ? 2.821 -4.932 -5.815 1.00 92.31 101 VAL A N 1
ATOM 795 C CA . VAL A 1 101 ? 3.585 -5.672 -6.827 1.00 92.31 101 VAL A CA 1
ATOM 796 C C . VAL A 1 101 ? 4.864 -4.903 -7.119 1.00 92.31 101 VAL A C 1
ATOM 798 O O . VAL A 1 101 ? 4.829 -3.848 -7.751 1.00 92.31 101 VAL A O 1
ATOM 801 N N . GLU A 1 102 ? 5.991 -5.422 -6.646 1.00 91.81 102 GLU A N 1
ATOM 802 C CA . GLU A 1 102 ? 7.303 -4.797 -6.792 1.00 91.81 102 GLU A CA 1
ATOM 803 C C . GLU A 1 102 ? 7.782 -4.836 -8.248 1.00 91.81 102 GLU A C 1
ATOM 805 O O . GLU A 1 102 ? 7.547 -5.791 -9.000 1.00 91.81 102 GLU A O 1
ATOM 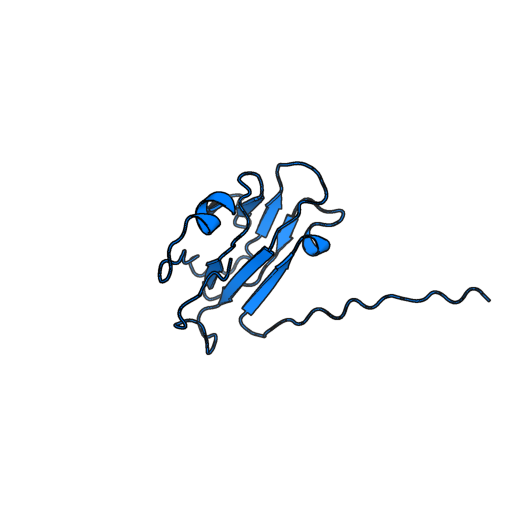810 N N . LYS A 1 103 ? 8.486 -3.784 -8.656 1.00 90.81 103 LYS A N 1
ATOM 811 C CA . LYS A 1 103 ? 9.134 -3.702 -9.957 1.00 90.81 103 LYS A CA 1
ATOM 812 C C . LYS A 1 103 ? 10.132 -4.848 -10.114 1.00 90.81 103 LYS A C 1
ATOM 814 O O . LYS A 1 103 ? 11.022 -5.040 -9.296 1.00 90.81 103 LYS A O 1
ATOM 819 N N . GLY A 1 104 ? 9.972 -5.615 -11.191 1.00 86.62 104 GLY A N 1
ATOM 820 C CA . GLY A 1 104 ? 10.728 -6.851 -11.427 1.00 86.62 104 GLY A CA 1
ATOM 821 C C . GLY A 1 104 ? 9.923 -8.129 -11.177 1.00 86.62 104 GLY A C 1
ATOM 822 O O . GLY A 1 104 ? 10.360 -9.200 -11.593 1.00 86.62 104 GLY A O 1
ATOM 823 N N . ALA A 1 105 ? 8.723 -8.033 -10.593 1.00 87.88 105 ALA A N 1
ATOM 824 C CA . ALA A 1 105 ? 7.781 -9.146 -10.578 1.00 87.88 105 ALA A CA 1
ATOM 825 C C . ALA A 1 105 ? 7.403 -9.571 -12.009 1.00 87.88 105 ALA A C 1
ATOM 827 O O . ALA A 1 105 ? 7.177 -8.728 -12.881 1.00 87.88 105 ALA A O 1
ATOM 828 N N . ILE A 1 106 ? 7.264 -10.881 -12.247 1.00 85.06 106 ILE A N 1
ATOM 829 C CA . ILE A 1 106 ? 6.887 -11.445 -13.562 1.00 85.06 106 ILE A CA 1
ATOM 830 C C . ILE A 1 106 ? 5.571 -10.836 -14.074 1.00 85.06 106 ILE A C 1
ATOM 832 O O . ILE A 1 106 ? 5.406 -10.573 -15.263 1.00 85.06 106 ILE A O 1
ATOM 836 N N . ASN A 1 107 ? 4.641 -10.573 -13.162 1.00 80.12 107 ASN A N 1
ATOM 837 C CA . ASN A 1 107 ? 3.325 -10.006 -13.422 1.00 80.12 107 ASN A CA 1
ATOM 838 C C . ASN A 1 107 ? 3.266 -8.474 -13.283 1.00 80.12 107 ASN A C 1
ATOM 840 O O . ASN A 1 107 ? 2.169 -7.929 -13.353 1.00 80.12 107 ASN A O 1
ATOM 844 N N . TYR A 1 108 ? 4.390 -7.759 -13.131 1.00 85.81 108 TYR A N 1
ATOM 845 C CA . TYR A 1 108 ? 4.389 -6.302 -12.902 1.00 85.81 108 TYR A CA 1
ATOM 846 C C . TYR A 1 108 ? 3.622 -5.519 -13.981 1.00 85.81 108 TYR A C 1
ATOM 848 O O . TYR A 1 108 ? 2.873 -4.590 -13.681 1.00 85.81 108 TYR A O 1
ATOM 856 N N . ASN A 1 109 ? 3.770 -5.926 -15.247 1.00 84.25 109 ASN A N 1
ATOM 857 C CA . ASN A 1 109 ? 3.074 -5.332 -16.396 1.00 84.25 109 ASN A CA 1
ATOM 858 C C . ASN A 1 109 ? 1.718 -5.987 -16.710 1.00 84.25 109 ASN A C 1
ATOM 860 O O . ASN A 1 109 ? 1.079 -5.633 -17.702 1.00 84.25 109 ASN A O 1
ATOM 864 N N . GLY A 1 110 ? 1.286 -6.950 -15.896 1.00 80.50 110 GLY A N 1
ATOM 865 C CA . GLY A 1 110 ? -0.026 -7.565 -16.017 1.00 80.50 110 GLY A CA 1
ATOM 866 C C . GLY A 1 110 ? -1.131 -6.547 -15.750 1.00 80.50 110 GLY A C 1
ATOM 867 O O . GLY A 1 110 ? -1.005 -5.682 -14.886 1.00 80.50 110 GLY A O 1
ATOM 868 N N . LYS A 1 111 ? -2.235 -6.648 -16.495 1.00 76.38 111 LYS A N 1
ATOM 869 C CA . LYS A 1 111 ? -3.437 -5.866 -16.192 1.00 76.38 111 LYS A CA 1
ATOM 870 C C . LYS A 1 111 ? -4.097 -6.442 -14.944 1.00 76.38 111 LYS A C 1
ATOM 872 O O . LYS A 1 111 ? -4.412 -7.630 -14.921 1.00 76.38 111 LYS A O 1
ATOM 877 N N . VAL A 1 112 ? -4.348 -5.596 -13.950 1.00 76.25 112 VAL A N 1
ATOM 878 C CA . VAL A 1 112 ? -5.164 -5.966 -12.791 1.00 76.25 112 VAL A CA 1
ATOM 879 C C . VAL A 1 112 ? -6.638 -5.849 -13.169 1.00 76.25 112 VAL A C 1
ATOM 881 O O . VAL A 1 112 ? -7.081 -4.833 -13.711 1.00 76.25 112 VAL A O 1
ATOM 884 N N . LEU A 1 113 ? -7.384 -6.924 -12.918 1.00 72.69 113 LEU A N 1
ATOM 885 C CA . LEU A 1 113 ? -8.832 -6.974 -13.074 1.00 72.69 113 LEU A CA 1
ATOM 886 C C . LEU A 1 113 ? -9.463 -6.970 -11.685 1.00 72.69 113 LEU A C 1
ATOM 888 O O . LEU A 1 113 ? -9.153 -7.822 -10.857 1.00 72.69 113 LEU A O 1
ATOM 892 N N . TYR A 1 114 ? -10.359 -6.018 -11.453 1.00 67.31 114 TYR A N 1
ATOM 893 C CA . TYR A 1 114 ? -11.181 -5.972 -10.253 1.00 67.31 114 TYR A CA 1
ATOM 894 C C . TYR A 1 114 ? -12.439 -6.794 -10.531 1.00 67.31 114 TYR A C 1
ATOM 896 O O . TYR A 1 114 ? -13.270 -6.390 -11.344 1.00 67.31 114 TYR A O 1
ATOM 904 N N . VAL A 1 115 ? -12.537 -7.979 -9.927 1.00 61.34 115 VAL A N 1
ATOM 905 C CA . VAL A 1 115 ? -13.716 -8.844 -10.048 1.00 61.34 115 VAL A CA 1
ATOM 906 C C . VAL A 1 115 ? -14.635 -8.522 -8.875 1.00 61.34 115 VAL A C 1
ATOM 908 O O . VAL A 1 115 ? -14.258 -8.739 -7.725 1.00 61.34 115 VAL A O 1
ATOM 911 N N . SER A 1 116 ? -15.784 -7.924 -9.185 1.00 53.50 116 SER A N 1
ATOM 912 C CA . SER A 1 116 ? -16.861 -7.591 -8.245 1.00 53.50 116 SER A CA 1
ATOM 913 C C . SER A 1 116 ? -17.766 -8.780 -7.967 1.00 53.50 116 SER A C 1
ATOM 915 O O . SER A 1 116 ? -18.113 -9.449 -8.969 1.00 53.50 116 SER A O 1
#

Organism: NCBI:txid1317129

Sequence (116 aa):
IALFCLIVESRVTFTTSEVLDDVDLKGTTWTSFRCFAGCRVYSPTRNEQITIEDNDGKVYKSLLELSNLKTGEFIELPENGAEYKLVNHGPAEPSFVFYAVEKGAINYNGKVLYVS

Radius of gyration: 15.05 Å; chains: 1; bounding box: 32×43×46 Å

Foldseek 3Di:
DDDDPDPPPDDDDDPFKDKDWLVQQAPHQKHWDDAQQKWWKAWLDQDQQKFKAWPVRDTDDHNNVRNPDDWPDTDIDHRDNTTIMTGGRDDGRDGTMMMIGYPPPPCRVPTDDDDD